Protein AF-A0AAW5TKL8-F1 (afdb_monomer_lite)

Secondary structure (DSSP, 8-state):
-TGGGT-PPEEE-TTTHHHH--GGGGT-SEEEE-TTTTTT-SS-----EEEE-S---TTSSS-HHHHS-BGGGTTB-GGGSSS-SS--

Structure (mmCIF, N/CA/C/O backbone):
data_AF-A0AAW5TKL8-F1
#
_entry.id   AF-A0AAW5TKL8-F1
#
loop_
_atom_site.group_PDB
_atom_site.id
_atom_site.type_symbol
_atom_site.label_atom_id
_atom_site.label_alt_id
_atom_site.label_comp_id
_atom_site.label_asym_id
_atom_site.label_entity_id
_atom_site.label_seq_id
_atom_site.pdbx_PDB_ins_code
_atom_site.Cartn_x
_atom_site.Cartn_y
_atom_site.Cartn_z
_atom_site.occupancy
_atom_site.B_iso_or_equiv
_atom_site.auth_seq_id
_atom_site.auth_comp_id
_atom_site.auth_asym_id
_atom_site.auth_atom_id
_atom_site.pdbx_PDB_model_num
ATOM 1 N N . LEU A 1 1 ? 0.744 -14.529 8.542 1.00 97.12 1 LEU A N 1
ATOM 2 C CA . LEU A 1 1 ? 0.931 -14.022 9.922 1.00 97.12 1 LEU A CA 1
ATOM 3 C C . LEU A 1 1 ? 0.132 -12.743 10.163 1.00 97.12 1 LEU A C 1
ATOM 5 O O . LEU A 1 1 ? -0.717 -12.767 11.032 1.00 97.12 1 LEU A O 1
ATOM 9 N N . ALA A 1 2 ? 0.333 -11.655 9.408 1.00 98.12 2 ALA A N 1
ATOM 10 C CA . ALA A 1 2 ? -0.418 -10.406 9.626 1.00 98.12 2 ALA A CA 1
ATOM 11 C C . ALA A 1 2 ? -1.948 -10.621 9.613 1.00 98.12 2 ALA A C 1
ATOM 13 O O . ALA A 1 2 ? -2.627 -10.317 10.594 1.00 98.12 2 ALA A O 1
ATOM 14 N N . HIS A 1 3 ? -2.465 -11.301 8.583 1.00 97.19 3 HIS A N 1
ATOM 15 C CA . HIS A 1 3 ? -3.894 -11.618 8.479 1.00 97.19 3 HIS A CA 1
ATOM 16 C C . HIS A 1 3 ? -4.429 -12.542 9.578 1.00 97.19 3 HIS A C 1
ATOM 18 O O . HIS A 1 3 ? -5.581 -12.396 9.958 1.00 97.19 3 HIS A O 1
ATOM 24 N N . SER A 1 4 ? -3.620 -13.442 10.157 1.00 97.94 4 SER A N 1
ATOM 25 C CA . SER A 1 4 ? -4.079 -14.271 11.291 1.00 97.94 4 SER A CA 1
ATOM 26 C C . SER A 1 4 ? -4.236 -13.472 12.587 1.00 97.94 4 SER A C 1
ATOM 28 O O . SER A 1 4 ? -4.753 -13.990 13.571 1.00 97.94 4 SER A O 1
ATOM 30 N N . HIS A 1 5 ? -3.763 -12.227 12.593 1.00 98.12 5 HIS A N 1
ATOM 31 C CA . HIS A 1 5 ? -3.964 -11.261 13.659 1.00 98.12 5 HIS A CA 1
ATOM 32 C C . HIS A 1 5 ? -4.791 -10.065 13.184 1.00 98.12 5 HIS A C 1
ATOM 34 O O . HIS A 1 5 ? -4.749 -9.040 13.853 1.00 98.12 5 HIS A O 1
ATOM 40 N N . ASP A 1 6 ? -5.518 -10.143 12.067 1.00 97.19 6 ASP A N 1
ATOM 41 C CA . ASP A 1 6 ? -6.348 -9.042 11.561 1.00 97.19 6 ASP A CA 1
ATOM 42 C C . ASP A 1 6 ? -5.571 -7.715 11.376 1.00 97.19 6 ASP A C 1
ATOM 44 O O . ASP A 1 6 ? -6.060 -6.631 11.701 1.00 97.19 6 ASP A O 1
ATOM 48 N N . ILE A 1 7 ? -4.322 -7.793 10.908 1.00 97.56 7 ILE A N 1
ATOM 49 C CA . ILE A 1 7 ? -3.446 -6.643 10.625 1.00 97.56 7 ILE A CA 1
ATOM 50 C C . ILE A 1 7 ? -3.105 -6.648 9.126 1.00 97.56 7 ILE A C 1
ATOM 52 O O . ILE A 1 7 ? -2.804 -7.726 8.602 1.00 97.56 7 ILE A O 1
ATOM 56 N N . PRO A 1 8 ? -3.133 -5.492 8.433 1.00 96.75 8 PRO A N 1
ATOM 57 C CA . PRO A 1 8 ? -2.777 -5.421 7.024 1.00 96.75 8 PRO A CA 1
ATOM 58 C C . PRO A 1 8 ? -1.260 -5.521 6.832 1.00 96.75 8 PRO A C 1
ATOM 60 O O . PRO A 1 8 ? -0.473 -5.080 7.675 1.00 96.75 8 PRO A O 1
ATOM 63 N N . LEU A 1 9 ? -0.840 -6.072 5.699 1.00 97.94 9 LEU A N 1
ATOM 64 C CA . LEU A 1 9 ? 0.547 -6.087 5.255 1.00 97.94 9 LEU A CA 1
ATOM 65 C C . LEU A 1 9 ? 0.782 -4.969 4.232 1.00 97.94 9 LEU A C 1
ATOM 67 O O . LEU A 1 9 ? 0.223 -4.993 3.136 1.00 97.94 9 LEU A O 1
ATOM 71 N N . ILE A 1 10 ? 1.658 -4.026 4.587 1.00 98.06 10 ILE A N 1
ATOM 72 C CA . ILE A 1 10 ? 2.134 -2.962 3.695 1.00 98.06 10 ILE A CA 1
ATOM 73 C C . ILE A 1 10 ? 3.546 -3.308 3.219 1.00 98.06 10 ILE A C 1
ATOM 75 O O . ILE A 1 10 ? 4.415 -3.610 4.039 1.00 98.06 10 ILE A O 1
ATOM 79 N N . VAL A 1 11 ? 3.784 -3.253 1.909 1.00 98.44 11 VAL A N 1
ATOM 80 C CA . VAL A 1 11 ? 5.081 -3.573 1.293 1.00 98.44 11 VAL A CA 1
ATOM 81 C C . VAL A 1 11 ? 5.609 -2.376 0.510 1.00 98.44 11 VAL A C 1
ATOM 83 O O . VAL A 1 11 ? 4.921 -1.859 -0.363 1.00 98.44 11 VAL A O 1
ATOM 86 N N . ASP A 1 12 ? 6.851 -1.967 0.774 1.00 98.50 12 ASP A N 1
ATOM 87 C CA . ASP A 1 12 ? 7.589 -1.079 -0.131 1.00 98.50 12 ASP A CA 1
ATOM 88 C C . ASP A 1 12 ? 8.130 -1.902 -1.306 1.00 98.50 12 ASP A C 1
ATOM 90 O O . ASP A 1 12 ? 8.996 -2.761 -1.120 1.00 98.50 12 ASP A O 1
ATOM 94 N N . ASN A 1 13 ? 7.602 -1.664 -2.509 1.00 98.50 13 ASN A N 1
ATOM 95 C CA . ASN A 1 13 ? 7.991 -2.386 -3.721 1.00 98.50 13 ASN A CA 1
ATOM 96 C C . ASN A 1 13 ? 8.897 -1.565 -4.647 1.00 98.50 13 ASN A C 1
ATOM 98 O O . ASN A 1 13 ? 9.108 -1.939 -5.802 1.00 98.50 13 ASN A O 1
ATOM 102 N N . THR A 1 14 ? 9.512 -0.492 -4.138 1.00 98.12 14 THR A N 1
ATOM 103 C CA . THR A 1 14 ? 10.306 0.438 -4.948 1.00 98.12 14 THR A CA 1
ATOM 104 C C . THR A 1 14 ? 11.387 -0.272 -5.769 1.00 98.12 14 THR A C 1
ATOM 106 O O . THR A 1 14 ? 11.563 0.042 -6.942 1.00 98.12 14 THR A O 1
ATOM 109 N N . ILE A 1 15 ? 12.137 -1.204 -5.161 1.00 98.00 15 ILE A N 1
ATOM 110 C CA . ILE A 1 15 ? 13.217 -1.943 -5.844 1.00 98.00 15 ILE A CA 1
ATOM 111 C C . ILE A 1 15 ? 12.662 -3.069 -6.719 1.00 98.00 15 ILE A C 1
ATOM 113 O O . ILE A 1 15 ? 13.186 -3.316 -7.803 1.00 98.00 15 ILE A O 1
ATOM 117 N N . GLY A 1 16 ? 11.622 -3.763 -6.246 1.00 97.06 16 GLY A N 1
ATOM 118 C CA . GLY A 1 16 ? 11.010 -4.866 -6.984 1.00 97.06 16 GLY A CA 1
ATOM 119 C C . GLY A 1 16 ? 10.405 -4.384 -8.297 1.00 97.06 16 GLY A C 1
ATOM 120 O O . GLY A 1 16 ? 10.611 -5.013 -9.334 1.00 97.06 16 GLY A O 1
ATOM 121 N N . THR A 1 17 ? 9.771 -3.209 -8.277 1.00 96.38 17 THR A N 1
ATOM 122 C CA . THR A 1 17 ? 8.921 -2.649 -9.335 1.00 96.38 17 THR A CA 1
ATOM 123 C C . THR A 1 17 ? 7.713 -3.544 -9.641 1.00 96.38 17 THR A C 1
ATOM 125 O O . THR A 1 17 ? 7.825 -4.774 -9.620 1.00 96.38 17 THR A O 1
ATOM 128 N N . PRO A 1 18 ? 6.559 -2.970 -10.022 1.00 94.81 18 PRO A N 1
ATOM 129 C CA . PRO A 1 18 ? 5.399 -3.770 -10.417 1.00 94.81 18 PRO A CA 1
ATOM 130 C C . PRO A 1 18 ? 5.651 -4.623 -11.672 1.00 94.81 18 PRO A C 1
ATOM 132 O O . PRO A 1 18 ? 4.915 -5.571 -11.921 1.00 94.81 18 PRO A O 1
ATOM 135 N N . ALA A 1 19 ? 6.693 -4.315 -12.456 1.00 96.25 19 ALA A N 1
ATOM 136 C CA . ALA A 1 19 ? 7.061 -5.083 -13.642 1.00 96.25 19 ALA A CA 1
ATOM 137 C C . ALA A 1 19 ? 7.723 -6.436 -13.319 1.00 96.25 19 ALA A C 1
ATOM 139 O O . ALA A 1 19 ? 7.600 -7.358 -14.122 1.00 96.25 19 ALA A O 1
ATOM 140 N N . ASN A 1 20 ? 8.409 -6.571 -12.174 1.00 97.44 20 ASN A N 1
ATOM 141 C CA . ASN A 1 20 ? 9.083 -7.828 -11.809 1.00 97.44 20 ASN A CA 1
ATOM 142 C C . ASN A 1 20 ? 8.361 -8.592 -10.701 1.00 97.44 20 ASN A C 1
ATOM 144 O O . ASN A 1 20 ? 8.401 -9.821 -10.680 1.00 97.44 20 ASN A O 1
ATOM 148 N N . VAL A 1 21 ? 7.751 -7.880 -9.752 1.00 97.94 21 VAL A N 1
ATOM 149 C CA . VAL A 1 21 ? 7.063 -8.487 -8.613 1.00 97.94 21 VAL A CA 1
ATOM 150 C C . VAL A 1 21 ? 5.787 -7.713 -8.347 1.00 97.94 21 VAL A C 1
ATOM 152 O O . VAL A 1 21 ? 5.815 -6.498 -8.161 1.00 97.94 21 VAL A O 1
ATOM 155 N N . ASN A 1 22 ? 4.681 -8.443 -8.264 1.00 97.56 22 ASN A N 1
ATOM 156 C CA . ASN A 1 22 ? 3.417 -7.937 -7.763 1.00 97.56 22 ASN A CA 1
ATOM 157 C C . ASN A 1 22 ? 3.200 -8.458 -6.326 1.00 97.56 22 ASN A C 1
ATOM 159 O O . ASN A 1 22 ? 2.780 -9.604 -6.156 1.00 97.56 22 ASN A O 1
ATOM 163 N N . PRO A 1 23 ? 3.484 -7.667 -5.269 1.00 98.25 23 PRO A N 1
ATOM 164 C CA . PRO A 1 23 ? 3.366 -8.119 -3.878 1.00 98.25 23 PRO A CA 1
ATOM 165 C C . PRO A 1 23 ? 1.959 -8.582 -3.491 1.00 98.25 23 PRO A C 1
ATOM 167 O O . PRO A 1 23 ? 1.797 -9.363 -2.551 1.00 98.25 23 PRO A O 1
ATOM 170 N N . PHE A 1 24 ? 0.937 -8.132 -4.221 1.00 97.19 24 PHE A N 1
ATOM 171 C CA . PHE A 1 24 ? -0.439 -8.563 -4.015 1.00 97.19 24 PHE A CA 1
ATOM 172 C C . PHE A 1 24 ? -0.631 -10.063 -4.257 1.00 97.19 24 PHE A C 1
ATOM 174 O O . PHE A 1 24 ? -1.467 -10.670 -3.585 1.00 97.19 24 PHE A O 1
ATOM 181 N N . ASP A 1 25 ? 0.174 -10.683 -5.123 1.00 97.19 25 ASP A N 1
ATOM 182 C CA . ASP A 1 25 ? 0.158 -12.136 -5.349 1.00 97.19 25 ASP A CA 1
ATOM 183 C C . ASP A 1 25 ? 0.701 -12.912 -4.135 1.00 97.19 25 ASP A C 1
ATOM 185 O O . ASP A 1 25 ? 0.427 -14.099 -3.967 1.00 97.19 25 ASP A O 1
ATOM 189 N N . PHE A 1 26 ? 1.416 -12.224 -3.238 1.00 97.06 26 PHE A N 1
ATOM 190 C CA . PHE A 1 26 ? 2.019 -12.770 -2.019 1.00 97.06 26 PHE A CA 1
ATOM 191 C C . PHE A 1 26 ? 1.286 -12.339 -0.740 1.00 97.06 26 PHE A C 1
ATOM 193 O O . PHE A 1 26 ? 1.772 -12.575 0.367 1.00 97.06 26 PHE A O 1
ATOM 200 N N . GLY A 1 27 ? 0.103 -11.730 -0.877 1.00 96.69 27 GLY A N 1
ATOM 201 C CA . GLY A 1 27 ? -0.756 -11.368 0.250 1.00 96.69 27 GLY A CA 1
ATOM 202 C C . GLY A 1 27 ? -0.484 -9.995 0.862 1.00 96.69 27 GLY A C 1
ATOM 203 O O . GLY A 1 27 ? -0.914 -9.758 1.987 1.00 96.69 27 GLY A O 1
ATOM 204 N N . ALA A 1 28 ? 0.206 -9.091 0.160 1.00 97.88 28 ALA A N 1
ATOM 205 C CA . ALA A 1 28 ? 0.178 -7.678 0.532 1.00 97.88 28 ALA A CA 1
ATOM 206 C C . ALA A 1 28 ? -1.246 -7.113 0.378 1.00 97.88 28 ALA A C 1
ATOM 208 O O . ALA A 1 28 ? -1.968 -7.484 -0.551 1.00 97.88 28 ALA A O 1
ATOM 209 N N . ASP A 1 29 ? -1.625 -6.197 1.265 1.00 97.12 29 ASP A N 1
ATOM 210 C CA . ASP A 1 29 ? -2.884 -5.448 1.179 1.00 97.12 29 ASP A CA 1
ATOM 211 C C . ASP A 1 29 ? -2.651 -4.070 0.550 1.00 97.12 29 ASP A C 1
ATOM 213 O O . ASP A 1 29 ? -3.467 -3.591 -0.240 1.00 97.12 29 ASP A O 1
ATOM 217 N N . VAL A 1 30 ? -1.496 -3.467 0.857 1.00 97.56 30 VAL A N 1
ATOM 218 C CA . VAL A 1 30 ? -1.064 -2.162 0.349 1.00 97.56 30 VAL A CA 1
ATOM 219 C C . VAL A 1 30 ? 0.376 -2.253 -0.148 1.00 97.56 30 VAL A C 1
ATOM 221 O O . VAL A 1 30 ? 1.240 -2.854 0.493 1.00 97.56 30 VAL A O 1
ATOM 224 N N . VAL A 1 31 ? 0.647 -1.615 -1.279 1.00 97.88 31 VAL A N 1
ATOM 225 C CA . VAL A 1 31 ? 1.986 -1.426 -1.830 1.00 97.88 31 VAL A CA 1
ATOM 226 C C . VAL A 1 31 ? 2.312 0.061 -1.851 1.00 97.88 31 VAL A C 1
ATOM 228 O O . VAL A 1 31 ? 1.469 0.886 -2.202 1.00 97.88 31 VAL A O 1
ATOM 231 N N . VAL A 1 32 ? 3.535 0.404 -1.461 1.00 98.25 32 VAL A N 1
ATOM 232 C CA . VAL A 1 32 ? 4.074 1.760 -1.569 1.00 98.25 32 VAL A CA 1
ATOM 233 C C . VAL A 1 32 ? 5.295 1.767 -2.475 1.00 98.25 32 VAL A C 1
ATOM 235 O O . VAL A 1 32 ? 6.111 0.846 -2.432 1.00 98.25 32 VAL A O 1
ATOM 238 N N . ASP A 1 33 ? 5.449 2.829 -3.260 1.00 98.00 33 ASP A N 1
ATOM 239 C CA . ASP A 1 33 ? 6.645 3.042 -4.067 1.00 98.00 33 ASP A CA 1
ATOM 240 C C . ASP A 1 33 ? 7.154 4.470 -3.911 1.00 98.00 33 ASP A C 1
ATOM 242 O O . ASP A 1 33 ? 6.413 5.456 -3.966 1.00 98.00 33 ASP A O 1
ATOM 246 N N . SER A 1 34 ? 8.473 4.603 -3.827 1.00 98.25 34 SER A N 1
ATOM 247 C CA . SER A 1 34 ? 9.141 5.856 -4.144 1.00 98.25 34 SER A CA 1
ATOM 248 C C . SER A 1 34 ? 9.182 6.003 -5.662 1.00 98.25 34 SER A C 1
ATOM 250 O O . SER A 1 34 ? 10.150 5.611 -6.320 1.00 98.25 34 SER A O 1
ATOM 252 N N . ALA A 1 35 ? 8.120 6.591 -6.213 1.00 97.69 35 ALA A N 1
ATOM 253 C CA . ALA A 1 35 ? 7.967 6.791 -7.647 1.00 97.69 35 ALA A CA 1
ATOM 254 C C . ALA A 1 35 ? 9.084 7.655 -8.260 1.00 97.69 35 ALA A C 1
ATOM 256 O O . ALA A 1 35 ? 9.399 7.486 -9.432 1.00 97.69 35 ALA A O 1
ATOM 257 N N . THR A 1 36 ? 9.778 8.476 -7.463 1.00 97.81 36 THR A N 1
ATOM 258 C CA . THR A 1 36 ? 11.037 9.147 -7.847 1.00 97.81 36 THR A CA 1
ATOM 259 C C . THR A 1 36 ? 12.067 8.206 -8.480 1.00 97.81 36 THR A C 1
ATOM 261 O O . THR A 1 36 ? 12.865 8.636 -9.311 1.00 97.81 36 THR A O 1
ATOM 264 N N . LYS A 1 37 ? 12.102 6.941 -8.040 1.00 97.69 37 LYS A N 1
ATOM 265 C CA . LYS A 1 37 ? 13.135 5.975 -8.421 1.00 97.69 37 LYS A CA 1
ATOM 266 C C . LYS A 1 37 ? 12.788 5.293 -9.738 1.00 97.69 37 LYS A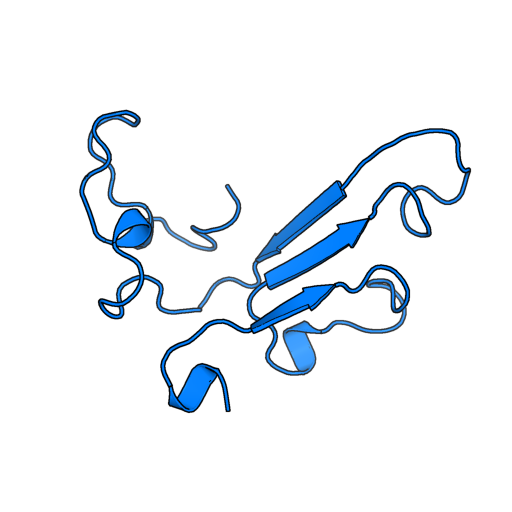 C 1
ATOM 268 O O . LYS A 1 37 ? 12.795 5.936 -10.774 1.00 97.69 37 LYS A O 1
ATOM 273 N N . PHE A 1 38 ? 12.517 3.993 -9.722 1.00 97.62 38 PHE A N 1
ATOM 274 C CA . PHE A 1 38 ? 12.428 3.192 -10.940 1.00 97.62 38 PHE A CA 1
ATOM 275 C C . PHE A 1 38 ? 11.167 3.474 -11.762 1.00 97.62 38 PHE A C 1
ATOM 277 O O . PHE A 1 38 ? 11.216 3.340 -12.978 1.00 97.62 38 PHE A O 1
ATOM 284 N N . LEU A 1 39 ? 10.073 3.919 -11.128 1.00 95.81 39 LEU A N 1
ATOM 285 C CA . LEU A 1 39 ? 8.857 4.314 -11.848 1.00 95.81 39 LEU A CA 1
ATOM 286 C C . LEU A 1 39 ? 9.076 5.592 -12.669 1.00 95.81 39 LEU A C 1
ATOM 288 O O . LEU A 1 39 ? 8.743 5.633 -13.848 1.00 95.81 39 LEU A O 1
ATOM 292 N N . GLY A 1 40 ? 9.657 6.627 -12.060 1.00 95.94 40 GLY A N 1
ATOM 293 C CA . GLY A 1 40 ? 10.011 7.868 -12.745 1.00 95.94 40 GLY A CA 1
ATOM 294 C C . GLY A 1 40 ? 11.224 7.706 -13.660 1.00 95.94 40 GLY A C 1
ATOM 295 O O . GLY A 1 40 ? 11.266 8.308 -14.726 1.00 95.94 40 GLY A O 1
ATOM 296 N N . GLY A 1 41 ? 12.217 6.912 -13.259 1.00 96.69 41 GLY A N 1
ATOM 297 C CA . GLY A 1 41 ? 13.365 6.441 -14.046 1.00 96.69 41 GLY A CA 1
ATOM 298 C C . GLY A 1 41 ? 14.451 7.474 -14.363 1.00 96.69 41 GLY A C 1
ATOM 299 O O . GLY A 1 41 ? 15.588 7.097 -14.635 1.00 96.69 41 GLY A O 1
ATOM 300 N N . HIS A 1 42 ? 14.131 8.768 -14.307 1.00 97.81 42 HIS A N 1
ATOM 301 C CA . HIS A 1 42 ? 14.981 9.830 -14.861 1.00 97.81 42 HIS A CA 1
ATOM 302 C C . HIS A 1 42 ? 15.603 10.759 -13.807 1.00 97.81 42 HIS A C 1
ATOM 304 O O . HIS A 1 42 ? 16.380 11.641 -14.157 1.00 97.81 42 HIS A O 1
ATOM 310 N N . GLY A 1 43 ? 15.278 10.591 -12.519 1.00 96.62 43 GLY A N 1
ATOM 311 C CA . GLY A 1 43 ? 15.849 11.403 -11.433 1.00 96.62 43 GLY A CA 1
ATOM 312 C C . GLY A 1 43 ? 15.446 12.884 -11.453 1.00 96.62 43 GLY A C 1
ATOM 313 O O . GLY A 1 43 ? 16.090 13.703 -10.805 1.00 96.62 43 GLY A O 1
ATOM 314 N N . THR A 1 44 ? 14.396 13.240 -12.195 1.00 97.75 44 THR A N 1
ATOM 315 C CA . THR A 1 44 ? 13.966 14.630 -12.431 1.00 97.75 44 THR A CA 1
ATOM 316 C C . THR A 1 44 ? 12.717 15.036 -11.655 1.00 97.75 44 THR A C 1
ATOM 318 O O . THR A 1 44 ? 12.349 16.208 -11.660 1.00 97.75 44 THR A O 1
ATOM 321 N N . SER A 1 45 ? 12.013 14.097 -11.022 1.00 97.88 45 SER A N 1
ATOM 322 C CA . SER A 1 45 ? 10.730 14.367 -10.367 1.00 97.88 45 SER A CA 1
ATOM 323 C C . SER A 1 45 ? 10.605 13.581 -9.075 1.00 97.88 45 SER A C 1
ATOM 325 O O . SER A 1 45 ? 10.864 12.381 -9.048 1.00 97.88 45 SER A O 1
ATOM 327 N N . ILE A 1 46 ? 10.204 14.271 -8.007 1.00 98.31 46 ILE A N 1
ATOM 328 C CA . ILE A 1 46 ? 9.926 13.649 -6.715 1.00 98.31 46 ILE A CA 1
ATOM 329 C C . ILE A 1 46 ? 8.460 13.231 -6.693 1.00 98.31 46 ILE A C 1
ATOM 331 O O . ILE A 1 46 ? 7.580 14.067 -6.884 1.00 98.31 46 ILE A O 1
ATOM 335 N N . ALA A 1 47 ? 8.209 11.950 -6.448 1.00 98.19 47 ALA A N 1
ATOM 336 C CA . ALA A 1 47 ? 6.866 11.405 -6.316 1.00 98.19 47 ALA A CA 1
ATOM 337 C C . ALA A 1 47 ? 6.865 10.150 -5.432 1.00 98.19 47 ALA A C 1
ATOM 339 O O . ALA A 1 47 ? 7.882 9.461 -5.291 1.00 98.19 47 ALA A O 1
ATOM 340 N N . GLY A 1 48 ? 5.699 9.838 -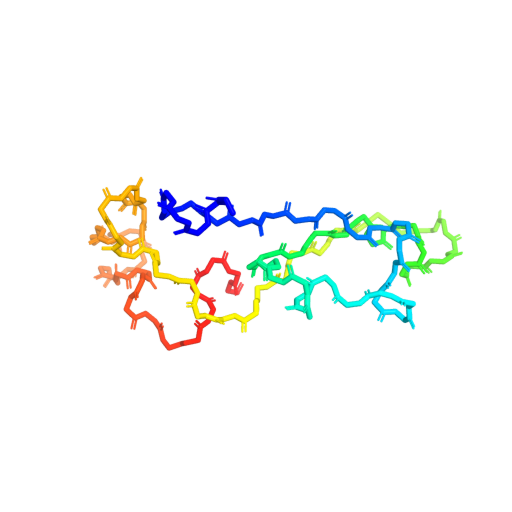4.874 1.00 97.62 48 GLY A N 1
ATOM 341 C CA . GLY A 1 48 ? 5.409 8.577 -4.203 1.00 97.62 48 GLY A CA 1
ATOM 342 C C . GLY A 1 48 ? 4.029 8.071 -4.608 1.00 97.62 48 GLY A C 1
ATOM 343 O O . GLY A 1 48 ? 3.170 8.870 -4.980 1.00 97.62 48 GLY A O 1
ATOM 344 N N . SER A 1 49 ? 3.830 6.759 -4.546 1.00 96.81 49 SER A N 1
ATOM 345 C CA . SER A 1 49 ? 2.532 6.117 -4.755 1.00 96.81 49 SER A CA 1
ATOM 346 C C . SER A 1 49 ? 2.185 5.214 -3.583 1.00 96.81 49 SER A C 1
ATOM 348 O O . SER A 1 49 ? 3.059 4.599 -2.972 1.00 96.81 49 SER A O 1
ATOM 350 N N . VAL A 1 50 ? 0.889 5.137 -3.295 1.00 97.25 50 VAL A N 1
ATOM 351 C CA . VAL A 1 50 ? 0.281 4.178 -2.374 1.00 97.25 50 VAL A CA 1
ATOM 352 C C . VAL A 1 50 ? -0.834 3.498 -3.161 1.00 97.25 50 VAL A C 1
ATOM 354 O O . VAL A 1 50 ? -1.643 4.185 -3.781 1.00 97.25 50 VAL A O 1
ATOM 357 N N . VAL A 1 51 ? -0.847 2.169 -3.184 1.00 96.00 51 VAL A N 1
ATOM 358 C CA . VAL A 1 51 ? -1.801 1.362 -3.953 1.00 96.00 51 VAL A CA 1
ATOM 359 C C . VAL A 1 51 ? -2.382 0.284 -3.050 1.00 96.00 51 VAL A C 1
ATOM 361 O O . VAL A 1 51 ? -1.633 -0.468 -2.433 1.00 96.00 51 VAL A O 1
ATOM 364 N N . GLU A 1 52 ? -3.704 0.170 -2.994 1.00 95.12 52 GLU A N 1
ATOM 365 C CA . GLU A 1 52 ? -4.410 -0.870 -2.240 1.00 95.12 52 GLU A CA 1
ATOM 366 C C . GLU A 1 52 ? -5.094 -1.874 -3.187 1.00 95.12 52 GLU A C 1
ATOM 368 O O . GLU A 1 52 ? -5.712 -1.496 -4.182 1.00 95.12 52 GLU A O 1
ATOM 373 N N . ARG A 1 53 ? -5.016 -3.173 -2.864 1.00 90.56 53 ARG A N 1
ATOM 374 C CA . ARG A 1 53 ? -5.583 -4.278 -3.671 1.00 90.56 53 ARG A CA 1
ATOM 375 C C . ARG A 1 53 ? -7.114 -4.426 -3.568 1.00 90.56 53 ARG A C 1
ATOM 377 O O . ARG A 1 53 ? -7.695 -5.200 -4.325 1.00 90.56 53 ARG A O 1
ATOM 384 N N . ALA A 1 54 ? -7.756 -3.678 -2.672 1.00 85.75 54 ALA A N 1
ATOM 385 C CA . ALA A 1 54 ? -9.108 -3.904 -2.157 1.00 85.75 54 ALA A CA 1
ATOM 386 C C . ALA A 1 54 ? -9.276 -5.288 -1.485 1.00 85.75 54 ALA A C 1
ATOM 388 O O . ALA A 1 54 ? -8.782 -6.315 -1.953 1.00 85.75 54 ALA A O 1
ATOM 389 N N . GLY A 1 55 ? -9.999 -5.331 -0.362 1.00 87.56 55 GLY A N 1
ATOM 390 C CA . GLY A 1 55 ? -10.401 -6.590 0.286 1.00 87.56 55 GLY A CA 1
ATOM 391 C C . GLY A 1 55 ? -9.826 -6.869 1.676 1.00 87.56 55 GLY A C 1
ATOM 392 O O . GLY A 1 55 ? -10.196 -7.882 2.270 1.00 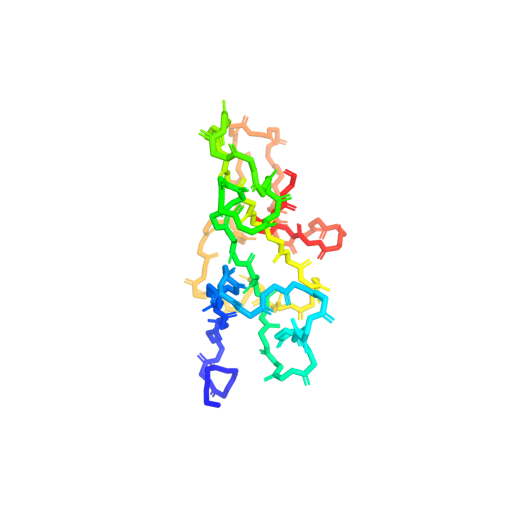87.56 55 GLY A O 1
ATOM 393 N N . PHE A 1 56 ? -8.987 -5.994 2.239 1.00 93.94 56 PHE A N 1
ATOM 394 C CA . PHE A 1 56 ? -8.679 -6.062 3.669 1.00 93.94 56 PHE A CA 1
ATOM 395 C C . PHE A 1 56 ? -9.865 -5.535 4.496 1.00 93.94 56 PHE A C 1
ATOM 397 O O . PHE A 1 56 ? -10.453 -4.502 4.177 1.00 93.94 56 PHE A O 1
ATOM 404 N N . ASN A 1 57 ? -10.234 -6.235 5.576 1.00 93.38 57 ASN A N 1
ATOM 405 C CA . ASN A 1 57 ? -11.325 -5.803 6.453 1.00 93.38 57 ASN A CA 1
ATOM 406 C C . ASN A 1 57 ? -10.856 -4.712 7.430 1.00 93.38 57 ASN A C 1
ATOM 408 O O . ASN A 1 57 ? -10.495 -4.991 8.576 1.00 93.38 57 ASN A O 1
ATOM 412 N N . TRP A 1 58 ? -10.942 -3.456 6.999 1.00 93.75 58 TRP A N 1
ATOM 413 C CA . TRP A 1 58 ? -10.628 -2.290 7.829 1.00 93.75 58 TRP A CA 1
ATOM 414 C C . TRP A 1 58 ? -11.608 -2.068 8.997 1.00 93.75 58 TRP A C 1
ATOM 416 O O . TRP A 1 58 ? -11.296 -1.343 9.941 1.00 93.75 58 TRP A O 1
ATOM 426 N N . LYS A 1 59 ? -12.774 -2.730 9.000 1.00 92.94 59 LYS A N 1
ATOM 427 C CA . LYS A 1 59 ? -13.795 -2.629 10.060 1.00 92.94 59 LYS A CA 1
ATOM 428 C C . LYS A 1 59 ? -13.676 -3.717 11.133 1.00 92.94 59 LYS A C 1
ATOM 430 O O . LYS A 1 59 ? -14.608 -3.939 11.898 1.00 92.94 59 LYS A O 1
ATOM 435 N N . ASN A 1 60 ? -12.524 -4.373 11.253 1.00 93.44 60 ASN A N 1
ATOM 436 C CA . ASN A 1 60 ? -12.274 -5.431 12.243 1.00 93.44 60 ASN A CA 1
ATOM 437 C C . ASN A 1 60 ? -12.121 -4.946 13.709 1.00 93.44 60 ASN A C 1
ATOM 439 O O . ASN A 1 60 ? -11.700 -5.710 14.576 1.00 93.44 60 ASN A O 1
ATOM 443 N N . GLY A 1 61 ? -12.418 -3.672 13.989 1.00 93.44 61 GLY A N 1
ATOM 444 C CA . GLY A 1 61 ? -12.331 -3.057 15.318 1.00 93.44 61 GLY A CA 1
ATOM 445 C C . GLY A 1 61 ? -10.959 -2.483 15.689 1.00 93.44 61 GLY A C 1
ATOM 446 O O . GLY A 1 61 ? -10.867 -1.737 16.660 1.00 93.44 61 GLY A O 1
ATOM 447 N N . LYS A 1 62 ? -9.895 -2.755 14.919 1.00 94.81 62 LYS A N 1
ATOM 448 C CA . LYS A 1 62 ? -8.538 -2.246 15.209 1.00 94.81 62 LYS A CA 1
ATOM 449 C C . LYS A 1 62 ? -8.243 -0.879 14.595 1.00 94.81 62 LYS A C 1
ATOM 451 O O . LYS A 1 62 ? -7.310 -0.212 15.031 1.00 94.81 62 LYS A O 1
ATOM 456 N N . PHE A 1 63 ? -9.040 -0.454 13.613 1.00 93.69 63 PHE A N 1
ATOM 457 C CA . PHE A 1 63 ? -8.799 0.762 12.829 1.00 93.69 63 PHE A CA 1
ATOM 458 C C . PHE A 1 63 ? -9.960 1.764 12.976 1.00 93.69 63 PHE A C 1
ATOM 460 O O . PHE A 1 63 ? -10.823 1.821 12.100 1.00 93.69 63 PHE A O 1
ATOM 467 N N . PRO A 1 64 ? -10.033 2.543 14.077 1.00 91.19 64 PRO A N 1
ATOM 468 C CA . PRO A 1 64 ? -11.131 3.488 14.353 1.00 91.19 64 PRO A CA 1
ATOM 469 C C . PRO A 1 64 ? -11.360 4.525 13.262 1.00 91.19 64 PRO A C 1
ATOM 471 O O . PRO A 1 64 ? -12.510 4.847 12.978 1.00 91.19 64 PRO A O 1
ATOM 474 N N . GLY A 1 65 ? -10.298 4.952 12.573 1.00 90.69 65 GLY A N 1
ATOM 475 C CA . GLY A 1 65 ? -10.419 5.849 11.421 1.00 90.69 65 GLY A CA 1
ATOM 476 C C . GLY A 1 65 ? -11.246 5.278 10.263 1.00 90.69 65 GLY A C 1
ATOM 477 O O . GLY A 1 65 ? -11.746 6.044 9.457 1.00 90.69 65 GLY A O 1
ATOM 478 N N . PHE A 1 66 ? -11.439 3.956 10.197 1.00 92.81 66 PHE A N 1
ATOM 479 C CA . PHE A 1 66 ? -12.177 3.296 9.117 1.00 92.81 66 PHE A CA 1
ATOM 480 C C . PHE A 1 66 ? -13.581 2.826 9.504 1.00 92.81 66 PHE A C 1
ATOM 482 O O . PHE A 1 66 ? -14.351 2.443 8.628 1.00 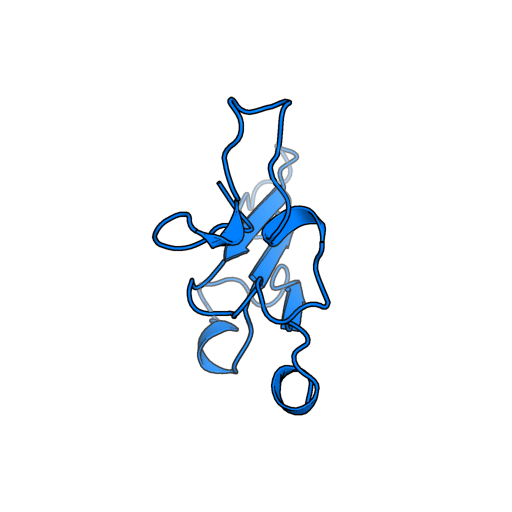92.81 66 PHE A O 1
ATOM 489 N N . HIS A 1 67 ? -13.941 2.834 10.788 1.00 88.75 67 HIS A N 1
ATOM 490 C CA . HIS A 1 67 ? -15.276 2.419 11.238 1.00 88.75 67 HIS A CA 1
ATOM 491 C C . HIS A 1 67 ? -16.055 3.506 11.988 1.00 88.75 67 HIS A C 1
ATOM 493 O O . HIS A 1 67 ? -17.236 3.307 12.268 1.00 88.75 67 HIS A O 1
ATOM 499 N N . GLY A 1 68 ? -15.421 4.637 12.308 1.00 88.50 68 GLY A N 1
ATOM 500 C CA . GLY A 1 68 ? -16.087 5.827 12.827 1.00 88.50 68 GLY A CA 1
ATOM 501 C C . GLY A 1 68 ? -16.693 6.695 11.723 1.00 88.50 68 GLY A C 1
ATOM 502 O O . GLY A 1 68 ? -16.281 6.630 10.566 1.00 88.50 68 GLY A O 1
ATOM 503 N N . VAL A 1 69 ? -17.669 7.517 12.110 1.00 91.25 69 VAL A N 1
ATOM 504 C CA . VAL A 1 69 ? -18.225 8.582 11.267 1.00 91.25 69 VAL A CA 1
ATOM 505 C C . VAL A 1 69 ? -17.187 9.696 11.145 1.00 91.25 69 VAL A C 1
ATOM 507 O O . VAL A 1 69 ? -16.727 10.220 12.159 1.00 91.25 69 VAL A O 1
ATOM 510 N N . ASP A 1 70 ? -16.834 10.066 9.917 1.00 92.50 70 ASP A N 1
ATOM 511 C CA . ASP A 1 70 ? -15.939 11.182 9.632 1.00 92.50 70 ASP A CA 1
ATOM 512 C C . ASP A 1 70 ? -16.740 12.452 9.314 1.00 92.50 70 ASP A C 1
ATOM 514 O O . ASP A 1 70 ? -17.231 12.665 8.202 1.00 92.50 70 ASP A O 1
ATOM 518 N N . GLU A 1 71 ? -16.871 13.324 10.312 1.00 94.38 71 GLU A N 1
ATOM 519 C CA . GLU A 1 71 ? -17.571 14.605 10.177 1.00 94.38 71 GLU A CA 1
ATOM 520 C C . GLU A 1 71 ? -16.874 15.577 9.216 1.00 94.38 71 GLU A C 1
ATOM 522 O O . GLU A 1 71 ? -17.541 16.425 8.619 1.00 94.38 71 GLU A O 1
ATOM 527 N N . SER A 1 72 ? -15.558 15.444 9.015 1.00 93.38 72 SER A N 1
ATOM 528 C CA . SER A 1 72 ? -14.818 16.286 8.067 1.00 93.38 72 SER A CA 1
ATOM 529 C C . SER A 1 72 ? -15.203 15.999 6.616 1.00 93.38 72 SER A C 1
ATOM 531 O O . SER A 1 72 ? -14.986 16.834 5.737 1.00 93.38 72 SER A O 1
ATOM 533 N N . TYR A 1 73 ? -15.827 14.844 6.381 1.00 92.00 73 TYR A N 1
ATOM 534 C CA . TYR A 1 73 ? -16.174 14.347 5.062 1.00 92.00 73 TYR A CA 1
ATOM 5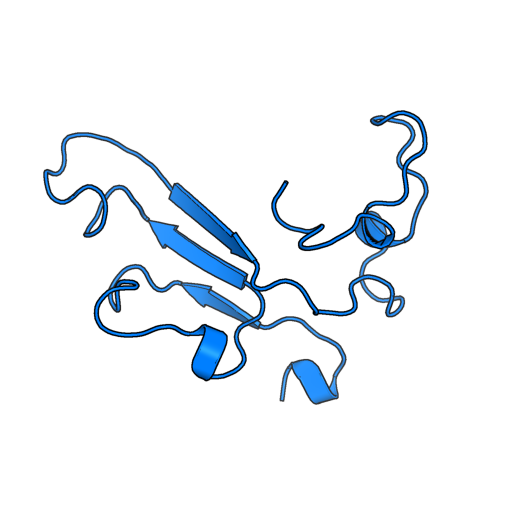35 C C . TYR A 1 73 ? -17.650 13.933 4.985 1.00 92.00 73 TYR A C 1
ATOM 537 O O . TYR A 1 73 ? -17.999 12.845 4.543 1.00 92.00 73 TYR A O 1
ATOM 545 N N . HIS A 1 74 ? -18.550 14.820 5.424 1.00 93.25 74 HIS A N 1
ATOM 546 C CA . HIS A 1 74 ? -20.011 14.644 5.336 1.00 93.25 74 HIS A CA 1
ATOM 547 C C . HIS A 1 74 ? -20.570 13.415 6.074 1.00 93.25 74 HIS A C 1
ATOM 549 O O . HIS A 1 74 ? -21.630 12.902 5.716 1.00 93.25 74 HIS A O 1
ATOM 555 N N . GLY A 1 75 ? -19.887 12.960 7.125 1.00 93.06 75 GLY A N 1
ATOM 556 C CA . GLY A 1 75 ? -20.349 11.860 7.964 1.00 93.06 75 GLY A CA 1
ATOM 557 C C . GLY A 1 75 ? -20.226 10.486 7.307 1.00 93.06 75 GLY A C 1
ATOM 558 O O . GLY A 1 75 ? -20.955 9.567 7.685 1.00 93.06 75 GLY A O 1
ATOM 559 N N . ILE A 1 76 ? -19.341 10.329 6.318 1.00 93.31 76 ILE A N 1
ATOM 560 C CA . ILE A 1 76 ? -19.072 9.009 5.742 1.00 93.31 76 ILE A CA 1
ATOM 561 C C . ILE A 1 76 ? -18.380 8.101 6.760 1.00 93.31 76 ILE A C 1
ATOM 563 O O . ILE A 1 76 ? -17.743 8.557 7.707 1.00 93.31 76 ILE A O 1
ATOM 567 N N . VAL A 1 77 ? -18.465 6.797 6.523 1.00 92.19 77 VAL A N 1
ATOM 568 C CA . VAL A 1 77 ? -17.648 5.796 7.208 1.00 92.19 77 VAL A CA 1
ATOM 569 C C . VAL A 1 77 ? -16.728 5.189 6.157 1.00 92.19 77 VAL A C 1
ATOM 571 O O . VAL A 1 77 ? -17.199 4.498 5.255 1.00 92.19 77 VAL A O 1
ATOM 574 N N . TRP A 1 78 ? -15.422 5.460 6.241 1.00 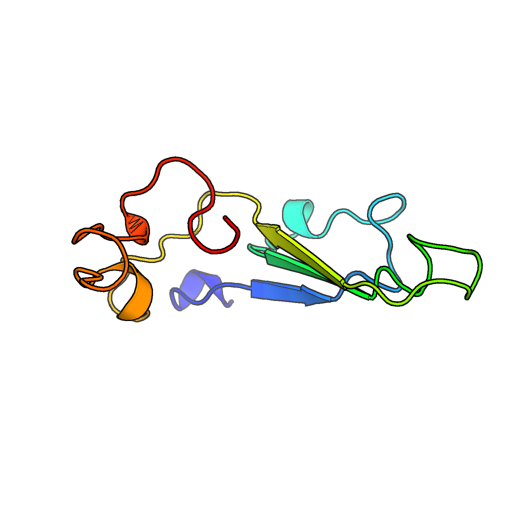92.31 78 TRP A N 1
ATOM 575 C CA . TRP A 1 78 ? -14.462 5.094 5.188 1.00 92.31 78 TRP A CA 1
ATOM 576 C C . TRP A 1 78 ? -14.488 3.602 4.840 1.00 92.31 78 TRP A C 1
ATOM 578 O O . TRP A 1 78 ? -14.484 3.242 3.670 1.00 92.31 78 TRP A O 1
ATOM 588 N N . GLY A 1 79 ? -14.593 2.719 5.834 1.00 91.00 79 GLY A N 1
ATOM 589 C CA . GLY A 1 79 ? -14.649 1.272 5.621 1.00 91.00 79 GLY A CA 1
ATOM 590 C C . GLY A 1 79 ? -15.936 0.755 4.968 1.00 91.00 79 GLY A C 1
ATOM 591 O O . GLY A 1 79 ? -15.994 -0.431 4.660 1.00 91.00 79 GLY A O 1
ATOM 592 N N . ASP A 1 80 ? -16.956 1.600 4.776 1.00 90.50 80 ASP A N 1
ATOM 593 C CA . ASP A 1 80 ? -18.173 1.265 4.022 1.00 90.50 80 ASP A CA 1
ATOM 594 C C . ASP A 1 80 ? -18.086 1.679 2.542 1.00 90.50 80 ASP A C 1
ATOM 596 O O . ASP A 1 80 ? -18.994 1.378 1.762 1.00 90.50 80 ASP A O 1
ATOM 600 N N . LEU A 1 81 ? -16.999 2.346 2.131 1.00 88.00 81 LEU A N 1
ATOM 601 C CA . LEU A 1 81 ? -16.782 2.690 0.732 1.00 88.00 81 LEU A CA 1
ATOM 602 C C . LEU A 1 81 ? -16.542 1.431 -0.116 1.00 88.00 81 LEU A C 1
ATOM 604 O O . LEU A 1 81 ? -15.843 0.506 0.309 1.00 88.00 81 LEU A O 1
ATOM 608 N N . PRO A 1 82 ? -17.084 1.385 -1.344 1.00 81.62 82 PRO A N 1
ATOM 609 C CA . PRO A 1 82 ? -16.815 0.287 -2.255 1.00 81.62 82 PRO A CA 1
ATOM 610 C C . PRO A 1 82 ? -15.349 0.317 -2.710 1.00 81.62 82 PRO A C 1
ATOM 612 O O . PRO A 1 82 ? -14.857 1.339 -3.183 1.00 81.62 82 PRO A O 1
ATOM 615 N N . GLY A 1 83 ? -14.667 -0.827 -2.637 1.00 83.38 83 GLY A N 1
ATOM 616 C CA . GLY A 1 83 ? -13.313 -0.990 -3.169 1.00 83.38 83 GLY A CA 1
ATOM 617 C C . GLY A 1 83 ? -12.212 -0.833 -2.121 1.00 83.38 83 GLY A C 1
ATOM 618 O O . GLY A 1 83 ? -12.118 -1.652 -1.209 1.00 83.38 83 GLY A O 1
ATOM 619 N N . ALA A 1 84 ? -11.338 0.153 -2.326 1.00 82.19 84 ALA A N 1
ATOM 620 C CA . ALA A 1 84 ? -10.082 0.362 -1.607 1.00 82.19 84 ALA A CA 1
ATOM 621 C C . ALA A 1 84 ? -10.166 1.629 -0.727 1.00 82.19 84 ALA A C 1
ATOM 623 O O . ALA A 1 84 ? -9.845 2.721 -1.193 1.00 82.19 84 ALA A O 1
ATOM 624 N N . PRO A 1 85 ? -10.661 1.529 0.520 1.00 86.88 85 PRO A N 1
ATOM 625 C CA . PRO A 1 85 ? -10.917 2.700 1.355 1.00 86.88 85 PRO A CA 1
ATOM 626 C C . PRO A 1 85 ? -9.648 3.359 1.918 1.00 86.88 85 PRO A C 1
ATOM 628 O O . PRO A 1 85 ? -9.725 4.488 2.392 1.00 86.88 85 PRO A O 1
ATOM 631 N N . PHE A 1 86 ? -8.497 2.677 1.919 1.00 86.81 86 PHE A N 1
ATOM 632 C CA . PHE A 1 86 ? -7.231 3.194 2.453 1.00 86.81 86 PHE A CA 1
ATOM 633 C C . PHE A 1 86 ? -6.521 4.135 1.470 1.00 86.81 86 PHE A C 1
ATOM 635 O O . PHE A 1 86 ? -5.841 5.066 1.903 1.00 86.81 86 PHE A O 1
ATOM 642 N N . THR A 1 87 ? -6.691 3.932 0.162 1.00 79.25 87 THR A N 1
ATOM 643 C CA . THR A 1 87 ? -6.194 4.843 -0.882 1.00 79.25 87 THR A CA 1
ATOM 644 C C . THR A 1 87 ? -7.344 5.320 -1.760 1.00 79.25 87 THR A C 1
ATOM 646 O O . THR A 1 87 ? -7.793 4.579 -2.633 1.00 79.25 87 THR A O 1
ATOM 649 N N . THR A 1 88 ? -7.804 6.550 -1.531 1.00 60.06 88 THR A N 1
ATOM 650 C CA . THR A 1 88 ? -8.858 7.221 -2.313 1.00 60.06 88 THR A CA 1
ATOM 651 C C . THR A 1 88 ? -8.299 8.177 -3.350 1.00 60.06 88 THR A C 1
ATOM 653 O O . THR A 1 88 ? -7.367 8.929 -2.980 1.00 60.06 88 THR A O 1
#

Foldseek 3Di:
DCVVVLHAAEEECAPCPPVRDDCVVVRHQKYKYQCCPVVVPPNPDGDMDIDGPFDRQCVPPPNCQQQFQDVVVVRDRLSPDPTRSVHD

Sequence (88 aa):
LAHSHDIPLIVDNTIGTPANVNPFDFGADVVVDSATKFLGGHGTSIAGSVVERAGFNWKNGKFPGFHGVDESYHGIVWGDLPGAPFTT

pLDDT: mean 94.18, std 5.64, range [60.06, 98.5]

Organism: Streptococcus anginosus (NCBI:txid1328)

InterPro domains:
  IPR000277 Cys/Met metabolism, pyridoxal phosphate-dependent enzyme [PF01053] (1-60)
  IPR006235 O-acetylhomoserine/O-acetylserine sulfhydrylase [PTHR43797] (1-79)
  IPR015421 Pyridoxal phosphate-dependent transferase, major domain [G3DSA:3.40.640.10] (1-88)
  IPR015424 Pyridoxal phosphate-dependent transferase [SSF53383] (1-85)
  IPR054542 Cys/Met metabolism enzyme, pyridoxal-phosphate attachment site [PS00868] (29-43)

Radius of gyration: 15.12 Å; chains: 1; bounding box: 36×31×30 Å